Protein AF-A0A9W7KSN6-F1 (afdb_monomer_lite)

Secondary structure (DSSP, 8-state):
------------GGGPPPPHHHHHHHH-HHHHHHHHHSHHHHHHHHHHHHHHH---HHHHHHHHHHHHH-HHHHHHHHHHHHTTPPPP-SSS--HHHHHHHHHHHHHHHHTT-

Organism: NCBI:txid1714387

Foldseek 3Di:
DDPDPDDPPPPDVVLDAQDLVSLCQQQNDQLSVCCVPVVVVLVVQLVVQCVVVVDGSLQSNLLSSNCRRPVPVSVVQVVCVVVVHDDDRSSDRDPVSNVVNVVVVVVVVVVVD

Structure (mmCIF, N/CA/C/O backbone):
data_AF-A0A9W7KSN6-F1
#
_entry.id   AF-A0A9W7KSN6-F1
#
loop_
_atom_site.group_PDB
_atom_site.id
_atom_site.type_symbol
_atom_site.label_atom_id
_atom_site.label_alt_id
_atom_site.label_comp_id
_atom_site.label_asym_id
_atom_site.label_entity_id
_atom_site.label_seq_id
_atom_site.pdbx_PDB_ins_code
_atom_site.Cartn_x
_atom_site.Cartn_y
_atom_site.Cartn_z
_atom_site.occupancy
_atom_site.B_iso_or_equiv
_atom_site.auth_seq_id
_atom_site.auth_comp_id
_atom_site.auth_asym_id
_atom_site.auth_atom_id
_atom_site.pdbx_PDB_model_num
ATOM 1 N N . MET A 1 1 ? -8.412 5.577 30.931 1.00 38.16 1 MET A N 1
ATOM 2 C CA . MET A 1 1 ? -8.175 5.084 29.558 1.00 38.16 1 MET A CA 1
ATOM 3 C C . MET A 1 1 ? -7.880 3.595 29.680 1.00 38.16 1 MET A C 1
ATOM 5 O O . MET A 1 1 ? -6.798 3.241 30.120 1.00 38.16 1 MET A O 1
ATOM 9 N N . ALA A 1 2 ? -8.889 2.738 29.505 1.00 36.78 2 ALA A N 1
ATOM 10 C CA . ALA A 1 2 ? -8.750 1.303 29.763 1.00 36.78 2 ALA A CA 1
ATOM 11 C C . ALA A 1 2 ? -8.091 0.606 28.557 1.00 36.78 2 ALA A C 1
ATOM 13 O O . ALA A 1 2 ? -8.491 0.898 27.426 1.00 36.78 2 ALA A O 1
ATOM 14 N N . PRO A 1 3 ? -7.120 -0.304 28.758 1.00 48.34 3 PRO A N 1
ATOM 15 C CA . PRO A 1 3 ? -6.609 -1.130 27.676 1.00 48.34 3 PRO A CA 1
ATOM 16 C C . PRO A 1 3 ? -7.722 -2.082 27.237 1.00 48.34 3 PRO A C 1
ATOM 18 O O . PRO A 1 3 ? -8.268 -2.852 28.027 1.00 48.34 3 PRO A O 1
ATOM 21 N N . ARG A 1 4 ? -8.106 -1.980 25.966 1.00 54.34 4 ARG A N 1
ATOM 22 C CA . ARG A 1 4 ? -9.089 -2.863 25.344 1.00 54.34 4 ARG A CA 1
ATOM 23 C C . ARG A 1 4 ? -8.422 -4.234 25.223 1.00 54.34 4 ARG A C 1
ATOM 25 O O . ARG A 1 4 ? -7.525 -4.408 24.407 1.00 54.34 4 ARG A O 1
ATOM 32 N N . ILE A 1 5 ? -8.800 -5.160 26.104 1.00 49.84 5 ILE A N 1
ATOM 33 C CA . ILE A 1 5 ? -8.323 -6.547 26.112 1.00 49.84 5 ILE A CA 1
ATOM 34 C C . ILE A 1 5 ? -8.566 -7.126 24.713 1.00 49.84 5 ILE A C 1
ATOM 36 O O . ILE A 1 5 ? -9.712 -7.252 24.278 1.00 49.84 5 ILE A O 1
ATOM 40 N N . LEU A 1 6 ? -7.476 -7.403 23.995 1.00 49.84 6 LEU A N 1
ATOM 41 C CA . LEU A 1 6 ? -7.482 -8.047 22.687 1.00 49.84 6 LEU A CA 1
ATOM 42 C C . LEU A 1 6 ? -8.023 -9.466 22.873 1.00 49.84 6 LEU A C 1
ATOM 44 O O . LEU A 1 6 ? -7.333 -10.345 23.387 1.00 49.84 6 LEU A O 1
ATOM 48 N N . ALA A 1 7 ? -9.281 -9.677 22.488 1.00 48.50 7 ALA A N 1
ATOM 49 C CA . ALA A 1 7 ? -9.811 -11.015 22.265 1.00 48.50 7 ALA A CA 1
ATOM 50 C C . ALA A 1 7 ? -8.872 -11.772 21.304 1.00 48.50 7 ALA A C 1
ATOM 52 O O . ALA A 1 7 ? -8.292 -11.130 20.422 1.00 48.50 7 ALA A O 1
ATOM 53 N N . PRO A 1 8 ? -8.713 -13.105 21.432 1.00 45.66 8 PRO A N 1
ATOM 54 C CA . PRO A 1 8 ? -7.960 -13.871 20.448 1.00 45.66 8 PRO A CA 1
ATOM 55 C C . PRO A 1 8 ? -8.590 -13.616 19.079 1.00 45.66 8 PRO A C 1
ATOM 57 O O . PRO A 1 8 ? -9.770 -13.910 18.870 1.00 45.66 8 PRO A O 1
ATOM 60 N N . LEU A 1 9 ? -7.812 -12.974 18.202 1.00 49.28 9 LEU A N 1
ATOM 61 C CA . LEU A 1 9 ? -8.197 -12.573 16.855 1.00 49.28 9 LEU A CA 1
ATOM 62 C C . LEU A 1 9 ? -8.788 -13.798 16.159 1.00 49.28 9 LEU A C 1
ATOM 64 O O . LEU A 1 9 ? -8.086 -14.753 15.830 1.00 49.28 9 LEU A O 1
ATOM 68 N N . LYS A 1 10 ? -10.109 -13.798 15.999 1.00 38.34 10 LYS A N 1
ATOM 69 C CA . LYS A 1 10 ? -10.826 -14.814 15.244 1.00 38.34 10 LYS A CA 1
ATOM 70 C C . LYS A 1 10 ? -10.454 -14.559 13.787 1.00 38.34 10 LYS A C 1
ATOM 72 O O . LYS A 1 10 ? -11.049 -13.697 13.157 1.00 38.34 10 LYS A O 1
ATOM 77 N N . LEU A 1 11 ? -9.391 -15.226 13.334 1.00 44.66 11 LEU A N 1
ATOM 78 C CA . LEU A 1 11 ? -8.815 -15.133 11.995 1.00 44.66 11 LEU A CA 1
ATOM 79 C C . LEU A 1 11 ? -9.898 -15.549 10.987 1.00 44.66 11 LEU A C 1
ATOM 81 O O . LEU A 1 11 ? -10.095 -16.736 10.721 1.00 44.66 11 LEU A O 1
ATOM 85 N N . ALA A 1 12 ? -10.689 -14.595 10.498 1.00 42.12 12 ALA A N 1
ATOM 86 C CA . ALA A 1 12 ? -11.599 -14.860 9.401 1.00 42.12 12 ALA A CA 1
ATOM 87 C C . ALA A 1 12 ? -10.734 -15.155 8.170 1.00 42.12 12 ALA A C 1
ATOM 89 O O . ALA A 1 12 ? -9.731 -14.488 7.933 1.00 42.12 12 ALA A O 1
ATOM 90 N N . SER A 1 13 ? -11.098 -16.151 7.365 1.00 44.62 13 SER A N 1
ATOM 91 C CA . SER A 1 13 ? -10.351 -16.518 6.151 1.00 44.62 13 SER A CA 1
ATOM 92 C C . SER A 1 13 ? -10.244 -15.376 5.123 1.00 44.62 13 SER A C 1
ATOM 94 O O . SER A 1 13 ? -9.472 -15.477 4.176 1.00 44.62 13 SER A O 1
ATOM 96 N N . SER A 1 14 ? -11.011 -14.295 5.305 1.00 50.81 14 SER A N 1
ATOM 97 C CA . SER A 1 14 ? -10.949 -13.035 4.557 1.00 50.81 14 SER A CA 1
ATOM 98 C C . SER A 1 14 ? -9.848 -12.066 5.013 1.00 50.81 14 SER A C 1
ATOM 100 O O . SER A 1 14 ? -9.650 -11.057 4.348 1.00 50.81 14 SER A O 1
ATOM 102 N N . ASP A 1 15 ? -9.146 -12.352 6.112 1.00 54.19 15 ASP A N 1
ATOM 103 C CA . ASP A 1 15 ? -8.064 -11.523 6.671 1.00 54.19 15 ASP A CA 1
ATOM 104 C C . ASP A 1 15 ? -6.670 -12.122 6.424 1.00 54.19 15 ASP A C 1
ATOM 106 O O . ASP A 1 15 ? -5.683 -11.694 7.027 1.00 54.19 15 ASP A O 1
ATOM 110 N N . LEU A 1 16 ? -6.577 -13.137 5.557 1.00 64.12 16 LEU A N 1
ATOM 111 C CA . LEU A 1 16 ? -5.291 -13.719 5.194 1.00 64.12 16 LEU A CA 1
ATOM 112 C C . LEU A 1 16 ? -4.429 -12.676 4.462 1.00 64.12 16 LEU A C 1
ATOM 114 O O . LEU A 1 16 ? -4.949 -11.941 3.619 1.00 64.12 16 LEU A O 1
ATOM 118 N N . PRO A 1 17 ? -3.120 -12.610 4.760 1.00 67.75 17 PRO A N 1
ATOM 119 C CA . PRO A 1 17 ? -2.187 -11.782 4.010 1.00 67.75 17 PRO A CA 1
ATOM 120 C C . PRO A 1 17 ? -2.315 -12.029 2.504 1.00 67.75 17 PRO A C 1
ATOM 122 O O . PRO A 1 17 ? -2.456 -13.166 2.059 1.00 67.75 17 PRO A O 1
ATOM 125 N N . ILE A 1 18 ? -2.242 -10.965 1.709 1.00 67.31 18 ILE A N 1
ATOM 126 C CA . ILE A 1 18 ? -2.146 -11.063 0.257 1.00 67.31 18 ILE A CA 1
ATOM 127 C C . ILE A 1 18 ? -0.822 -11.749 -0.077 1.00 67.31 18 ILE A C 1
ATOM 129 O O . ILE A 1 18 ? 0.246 -11.240 0.271 1.00 67.31 18 ILE A O 1
ATOM 133 N N . ASP A 1 19 ? -0.893 -12.884 -0.769 1.00 75.69 19 ASP A N 1
ATOM 134 C CA . ASP A 1 19 ? 0.293 -13.581 -1.260 1.00 75.69 19 ASP A CA 1
ATOM 135 C C . ASP A 1 19 ? 1.085 -12.706 -2.248 1.00 75.69 19 ASP A C 1
ATOM 137 O O . ASP A 1 19 ? 0.473 -11.968 -3.028 1.00 75.69 19 ASP A O 1
ATOM 141 N N . PRO A 1 20 ? 2.424 -12.832 -2.326 1.00 68.19 20 PRO A N 1
ATOM 142 C CA . PRO A 1 20 ? 3.248 -12.063 -3.265 1.00 68.19 20 PRO A CA 1
ATOM 143 C C . PRO A 1 20 ? 2.774 -12.175 -4.724 1.00 68.19 20 PRO A C 1
ATOM 145 O O . PRO A 1 20 ? 2.729 -11.186 -5.453 1.00 68.19 20 PRO A O 1
ATOM 148 N N . VAL A 1 21 ? 2.327 -13.362 -5.142 1.00 68.56 21 VAL A N 1
ATOM 149 C CA . VAL A 1 21 ? 1.740 -13.580 -6.477 1.00 68.56 21 VAL A CA 1
ATOM 150 C C . VAL A 1 21 ? 0.429 -12.798 -6.641 1.00 68.56 21 VAL A C 1
ATOM 152 O O . VAL A 1 21 ? 0.173 -12.196 -7.683 1.00 68.56 21 VAL A O 1
ATOM 155 N N . GLY A 1 22 ? -0.387 -12.741 -5.588 1.00 67.50 22 GLY A N 1
ATOM 156 C CA . GLY A 1 22 ? -1.592 -11.919 -5.535 1.00 67.50 22 GLY A CA 1
A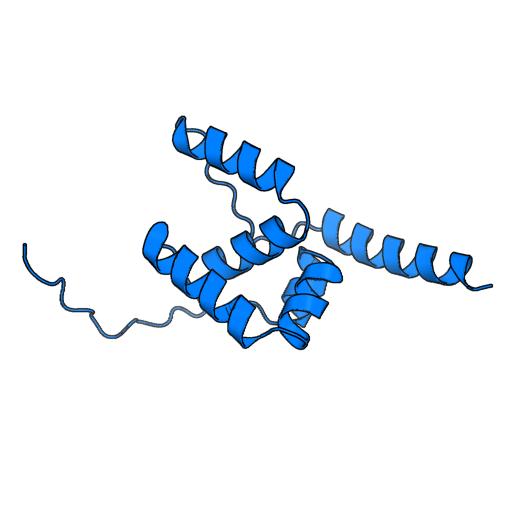TOM 157 C C . GLY A 1 22 ? -1.301 -10.415 -5.571 1.00 67.50 22 GLY A C 1
ATOM 158 O O . GLY A 1 22 ? -2.113 -9.667 -6.115 1.00 67.50 22 GLY A O 1
ATOM 159 N N . THR A 1 23 ? -0.160 -9.967 -5.044 1.00 72.25 23 THR A N 1
ATOM 160 C CA . THR A 1 23 ? 0.324 -8.585 -5.183 1.00 72.25 23 THR A CA 1
ATOM 161 C C . THR A 1 23 ? 0.748 -8.291 -6.618 1.00 72.25 23 THR A C 1
ATOM 163 O O . THR A 1 23 ? 0.343 -7.266 -7.161 1.00 72.25 23 THR A O 1
ATOM 166 N N . LEU A 1 24 ? 1.488 -9.197 -7.268 1.00 70.75 24 LEU A N 1
ATOM 167 C CA . LEU A 1 24 ? 1.908 -9.037 -8.665 1.00 70.75 24 LEU A CA 1
ATOM 168 C C . LEU A 1 24 ? 0.702 -8.854 -9.600 1.00 70.75 24 LEU A C 1
ATOM 170 O O . LEU A 1 24 ? 0.680 -7.948 -10.432 1.00 70.75 24 LEU A O 1
ATOM 174 N N . LEU A 1 25 ? -0.331 -9.680 -9.426 1.00 68.94 25 LEU A N 1
ATOM 175 C CA . LEU A 1 25 ? -1.531 -9.642 -10.264 1.00 68.94 25 LEU A CA 1
ATOM 176 C C . LEU A 1 25 ? -2.415 -8.410 -10.018 1.00 68.94 25 LEU A C 1
ATOM 178 O O . LEU A 1 25 ? -3.090 -7.959 -10.941 1.00 68.94 25 LEU A O 1
ATOM 182 N N . ARG A 1 26 ? -2.431 -7.864 -8.795 1.00 71.94 26 ARG A N 1
ATOM 183 C CA . ARG A 1 26 ? -3.268 -6.706 -8.427 1.00 71.94 26 ARG A CA 1
ATOM 184 C C . ARG A 1 26 ? -2.552 -5.373 -8.621 1.00 71.94 26 ARG A C 1
ATOM 186 O O . ARG A 1 26 ? -3.108 -4.426 -9.163 1.00 71.94 26 ARG A O 1
ATOM 193 N N . HIS A 1 27 ? -1.316 -5.279 -8.157 1.00 74.50 27 HIS A N 1
ATOM 194 C CA . HIS A 1 27 ? -0.599 -4.014 -8.022 1.00 74.50 27 HIS A CA 1
ATOM 195 C C . HIS A 1 27 ? 0.653 -3.936 -8.906 1.00 74.50 27 HIS A C 1
ATOM 197 O O . HIS A 1 27 ? 1.225 -2.856 -9.040 1.00 74.50 27 HIS A O 1
ATOM 203 N N . GLY A 1 28 ? 1.026 -5.026 -9.579 1.00 71.38 28 GLY A N 1
ATOM 204 C CA . GLY A 1 28 ? 2.104 -5.048 -10.562 1.00 71.38 28 GLY A CA 1
ATOM 205 C C . GLY A 1 28 ? 3.468 -5.451 -9.985 1.00 71.38 28 GLY A C 1
ATOM 206 O O . GLY A 1 28 ? 3.575 -5.862 -8.827 1.00 71.38 28 GLY A O 1
ATOM 207 N N . PRO A 1 29 ? 4.534 -5.363 -10.800 1.00 75.94 29 PRO A N 1
ATOM 208 C CA . PRO A 1 29 ? 5.840 -5.938 -10.475 1.00 75.94 29 PRO A CA 1
ATOM 209 C C . PRO A 1 29 ? 6.609 -5.160 -9.405 1.00 75.94 29 PRO A C 1
ATOM 211 O O . PRO A 1 29 ? 7.339 -5.759 -8.626 1.00 75.94 29 PRO A O 1
ATOM 214 N N . LEU A 1 30 ? 6.431 -3.841 -9.320 1.00 76.56 30 LEU A N 1
ATOM 215 C CA . LEU A 1 30 ? 7.141 -3.007 -8.350 1.00 76.56 30 LEU A CA 1
ATOM 216 C C . LEU A 1 30 ? 6.830 -3.382 -6.883 1.00 76.56 30 LEU A C 1
ATOM 218 O O . LEU A 1 30 ? 7.772 -3.661 -6.139 1.00 76.56 30 LEU A O 1
ATOM 222 N N . PRO A 1 31 ? 5.555 -3.458 -6.444 1.00 78.31 31 PRO A N 1
ATOM 223 C CA . PRO A 1 31 ? 5.245 -3.895 -5.084 1.00 78.31 31 PRO A CA 1
ATOM 224 C C . PRO A 1 31 ? 5.622 -5.361 -4.845 1.00 78.31 31 PRO A C 1
ATOM 226 O O . PRO A 1 31 ? 6.040 -5.700 -3.743 1.00 78.31 31 PRO A O 1
ATOM 229 N N . PHE A 1 32 ? 5.569 -6.220 -5.869 1.00 79.81 32 PHE A N 1
ATOM 230 C CA . PHE A 1 32 ? 6.073 -7.592 -5.763 1.00 79.81 32 PHE A CA 1
ATOM 231 C C . PHE A 1 32 ? 7.572 -7.624 -5.429 1.00 79.81 32 PHE A C 1
ATOM 233 O O . PHE A 1 32 ? 7.964 -8.231 -4.435 1.00 79.81 32 PHE A O 1
ATOM 240 N N . ILE A 1 33 ? 8.397 -6.902 -6.192 1.00 77.69 33 ILE A N 1
ATOM 241 C CA . ILE A 1 33 ? 9.847 -6.821 -5.969 1.00 77.69 33 ILE A CA 1
ATOM 242 C C . ILE A 1 33 ? 10.149 -6.260 -4.576 1.00 77.69 33 ILE A C 1
ATOM 244 O O . ILE A 1 33 ? 10.989 -6.806 -3.863 1.00 77.69 33 ILE A O 1
ATOM 248 N N . GLN A 1 34 ? 9.443 -5.208 -4.153 1.00 80.38 34 GLN A N 1
ATOM 249 C CA . GLN A 1 34 ? 9.655 -4.608 -2.835 1.00 80.38 34 GLN A CA 1
ATOM 250 C C . GLN A 1 34 ? 9.343 -5.587 -1.697 1.00 80.38 34 GLN A C 1
ATOM 252 O O . GLN A 1 34 ? 10.072 -5.618 -0.707 1.00 80.38 34 GLN A O 1
ATOM 257 N N . ARG A 1 35 ? 8.302 -6.414 -1.847 1.00 79.50 35 ARG A N 1
ATOM 258 C CA . ARG A 1 35 ? 7.956 -7.458 -0.875 1.00 79.50 35 ARG A CA 1
ATOM 259 C C . ARG A 1 35 ? 8.982 -8.582 -0.829 1.00 79.50 35 ARG A C 1
ATOM 261 O O . ARG A 1 35 ? 9.199 -9.137 0.237 1.00 79.50 35 ARG A O 1
ATOM 268 N N . THR A 1 36 ? 9.608 -8.912 -1.957 1.00 79.06 36 THR A N 1
ATOM 269 C CA . THR A 1 36 ? 10.616 -9.979 -2.026 1.00 79.06 36 THR A CA 1
ATOM 270 C C . THR A 1 36 ? 11.994 -9.524 -1.547 1.00 79.06 36 THR A C 1
ATOM 272 O O . THR A 1 36 ? 12.696 -10.297 -0.906 1.00 79.06 36 THR A O 1
ATOM 275 N N . ILE A 1 37 ? 12.402 -8.290 -1.854 1.00 82.06 37 ILE A N 1
ATOM 276 C CA . ILE A 1 37 ? 13.757 -7.796 -1.550 1.00 82.06 37 ILE A CA 1
ATOM 277 C C . ILE A 1 37 ? 13.820 -7.115 -0.178 1.00 82.06 37 ILE A C 1
ATOM 279 O O . ILE A 1 37 ? 14.806 -7.264 0.535 1.00 82.06 37 ILE A O 1
ATOM 283 N N . ASN A 1 38 ? 12.778 -6.374 0.201 1.00 82.88 38 ASN A N 1
ATOM 284 C CA . ASN A 1 38 ? 12.749 -5.545 1.408 1.00 82.88 38 ASN A CA 1
ATOM 285 C C . ASN A 1 38 ? 11.570 -5.928 2.316 1.00 82.88 38 ASN A C 1
ATOM 287 O O . ASN A 1 38 ? 10.836 -5.059 2.797 1.00 82.88 38 ASN A O 1
ATOM 291 N N . GLU A 1 39 ? 11.384 -7.232 2.537 1.00 82.44 39 GLU A N 1
ATOM 292 C CA . GLU A 1 39 ? 10.237 -7.793 3.259 1.00 82.44 39 GLU A CA 1
ATOM 293 C C . GLU A 1 39 ? 10.047 -7.170 4.650 1.00 82.44 39 GLU A C 1
ATOM 295 O O . GLU A 1 39 ? 8.958 -6.701 4.969 1.00 82.44 39 GLU A O 1
ATOM 300 N N . GLU A 1 40 ? 11.106 -7.087 5.460 1.00 81.94 40 GLU A N 1
ATOM 301 C CA . GLU A 1 40 ? 11.030 -6.561 6.832 1.00 81.94 40 GLU A CA 1
ATOM 302 C C . GLU A 1 40 ? 10.555 -5.101 6.864 1.00 81.94 40 GLU A C 1
ATOM 304 O O . GLU A 1 40 ? 9.680 -4.722 7.645 1.00 81.94 40 GLU A O 1
ATOM 309 N N . THR A 1 41 ? 11.085 -4.274 5.958 1.00 82.06 41 THR A N 1
ATOM 310 C CA . THR A 1 41 ? 10.690 -2.862 5.850 1.00 82.06 41 THR A CA 1
ATOM 311 C C . THR A 1 41 ? 9.249 -2.734 5.363 1.00 82.06 41 THR A C 1
ATOM 313 O O . THR A 1 41 ? 8.510 -1.867 5.835 1.00 82.06 41 THR A O 1
ATOM 316 N N . TYR A 1 42 ? 8.839 -3.602 4.437 1.00 84.25 42 TYR A N 1
ATOM 317 C CA . TYR A 1 42 ? 7.471 -3.658 3.941 1.00 84.25 42 TYR A CA 1
ATOM 318 C C . TYR A 1 42 ? 6.484 -4.054 5.050 1.00 84.25 42 TYR A C 1
ATOM 320 O O . TYR A 1 42 ? 5.515 -3.333 5.285 1.00 84.25 42 TYR A O 1
ATOM 328 N N . LEU A 1 43 ? 6.749 -5.139 5.784 1.00 83.75 43 LEU A N 1
ATOM 329 C CA . LEU A 1 43 ? 5.901 -5.597 6.889 1.00 83.75 43 LEU A CA 1
ATOM 330 C C . LEU A 1 43 ? 5.813 -4.547 8.002 1.00 83.75 43 LEU A C 1
ATOM 332 O O . LEU A 1 43 ? 4.718 -4.231 8.457 1.00 83.75 43 LEU A O 1
ATOM 336 N N . ALA A 1 44 ? 6.927 -3.898 8.350 1.00 86.69 44 ALA A N 1
ATOM 337 C CA . ALA A 1 44 ? 6.915 -2.796 9.308 1.00 86.69 44 ALA A CA 1
ATOM 338 C C . ALA A 1 44 ? 6.064 -1.599 8.834 1.00 86.69 44 ALA A C 1
ATOM 340 O O . ALA A 1 44 ? 5.478 -0.890 9.656 1.00 86.69 44 ALA A O 1
ATOM 341 N N . ALA A 1 45 ? 5.989 -1.336 7.525 1.00 84.31 45 ALA A N 1
ATOM 342 C CA . ALA A 1 45 ? 5.112 -0.306 6.967 1.00 84.31 45 ALA A CA 1
ATOM 343 C C . ALA A 1 45 ? 3.631 -0.717 7.024 1.00 84.31 45 ALA A C 1
ATOM 345 O O . ALA A 1 45 ? 2.785 0.110 7.372 1.00 84.31 45 ALA A O 1
ATOM 346 N N . VAL A 1 46 ? 3.329 -1.989 6.749 1.00 86.31 46 VAL A N 1
ATOM 347 C CA . VAL A 1 46 ? 1.986 -2.571 6.888 1.00 86.31 46 VAL A CA 1
ATOM 348 C C . VAL A 1 46 ? 1.513 -2.488 8.336 1.00 86.31 46 VAL A C 1
ATOM 350 O O . VAL A 1 46 ? 0.437 -1.946 8.579 1.00 86.31 46 VAL A O 1
ATOM 353 N N . ASP A 1 47 ? 2.331 -2.904 9.303 1.00 85.62 47 ASP A N 1
ATOM 354 C CA . ASP A 1 47 ? 1.990 -2.847 10.730 1.00 85.62 47 ASP A CA 1
ATOM 355 C C . ASP A 1 47 ? 1.735 -1.410 11.196 1.00 85.62 47 ASP A C 1
ATOM 357 O O . ASP A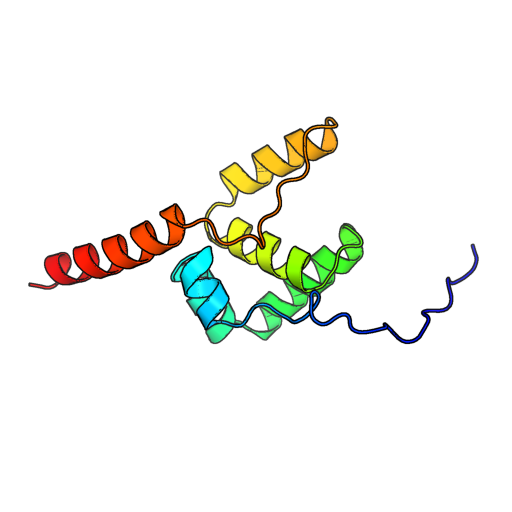 1 47 ? 0.747 -1.122 11.876 1.00 85.62 47 ASP A O 1
ATOM 361 N N . LYS A 1 48 ? 2.583 -0.461 10.778 1.00 86.69 48 LYS A N 1
ATOM 362 C CA . LYS A 1 48 ? 2.368 0.969 11.058 1.00 86.69 48 LYS A CA 1
ATOM 363 C C . LYS A 1 48 ? 1.046 1.465 10.480 1.00 86.69 48 LYS A C 1
ATOM 365 O O . LYS A 1 48 ? 0.365 2.269 11.117 1.00 86.69 48 LYS A O 1
ATOM 370 N N . TYR A 1 49 ? 0.687 1.011 9.284 1.00 84.56 49 TYR A N 1
ATOM 371 C CA . TYR A 1 49 ? -0.559 1.392 8.636 1.0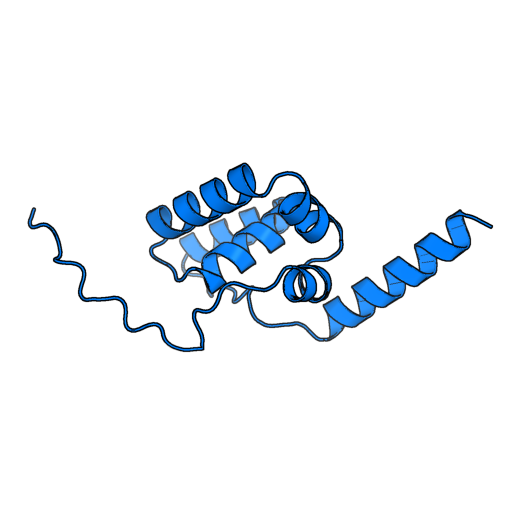0 84.56 49 TYR A CA 1
ATOM 372 C C . TYR A 1 49 ? -1.781 0.773 9.331 1.00 84.56 49 TYR A C 1
ATOM 374 O O . TYR A 1 49 ? -2.752 1.484 9.595 1.00 84.56 49 TYR A O 1
ATOM 382 N N . MET A 1 50 ? -1.702 -0.502 9.721 1.00 84.44 50 MET A N 1
ATOM 383 C CA . MET A 1 50 ? -2.729 -1.178 10.521 1.00 84.44 50 MET A CA 1
ATOM 384 C C . MET A 1 50 ? -2.977 -0.458 11.843 1.00 84.44 50 MET A C 1
ATOM 386 O O . MET A 1 50 ? -4.122 -0.183 12.187 1.00 84.44 50 MET A O 1
ATOM 390 N N . LEU A 1 51 ? -1.912 -0.106 12.569 1.00 84.25 51 LEU A N 1
ATOM 391 C CA . LEU A 1 51 ? -2.022 0.600 13.847 1.00 84.25 51 LEU A CA 1
ATOM 392 C C . LEU A 1 51 ? -2.612 2.005 13.690 1.00 84.25 51 LEU A C 1
ATOM 394 O O . LEU A 1 51 ? -3.327 2.473 14.574 1.00 84.25 51 LEU A O 1
ATOM 398 N N . ARG A 1 52 ? -2.313 2.682 12.578 1.00 83.69 52 ARG A N 1
ATOM 399 C CA . ARG A 1 52 ? -2.785 4.043 12.307 1.00 83.69 52 ARG A CA 1
ATOM 400 C C . ARG A 1 52 ? -4.259 4.088 11.915 1.00 83.69 52 ARG A C 1
ATOM 402 O O . ARG A 1 52 ? -4.983 4.946 12.410 1.00 83.69 52 ARG A O 1
ATOM 409 N N . GLU A 1 53 ? -4.673 3.217 11.001 1.00 80.00 53 GLU A N 1
ATOM 410 C CA . GLU A 1 53 ? -6.013 3.249 10.403 1.00 80.00 53 GLU A CA 1
ATOM 411 C C . GLU A 1 53 ? -6.974 2.233 11.047 1.00 80.00 53 GLU A C 1
ATOM 413 O O . GLU A 1 53 ? -8.173 2.280 10.797 1.00 80.00 53 GLU A O 1
ATOM 418 N N . GLY A 1 54 ? -6.475 1.329 11.900 1.00 81.69 54 GLY A N 1
ATOM 419 C CA . GLY A 1 54 ? -7.287 0.325 12.593 1.00 81.69 54 GLY A CA 1
ATOM 420 C C . GLY A 1 54 ? -7.913 -0.717 11.660 1.00 81.69 54 GLY A C 1
ATOM 421 O O . GLY A 1 54 ? -9.009 -1.196 11.943 1.00 81.69 54 GLY A O 1
ATOM 422 N N . CYS A 1 55 ? -7.246 -1.028 10.545 1.00 81.31 55 CYS A N 1
ATOM 423 C CA . CYS A 1 55 ? -7.730 -1.924 9.490 1.00 81.31 55 CYS A CA 1
ATOM 424 C C . CYS A 1 55 ? -7.146 -3.344 9.593 1.00 81.31 55 CYS A C 1
ATOM 426 O O . CYS A 1 55 ? -6.224 -3.596 10.376 1.00 81.31 55 CYS A O 1
ATOM 428 N N . SER A 1 56 ? -7.690 -4.283 8.810 1.00 82.56 56 SER A N 1
ATOM 429 C CA . SER A 1 56 ? -7.167 -5.654 8.755 1.00 82.56 56 SER A CA 1
ATOM 430 C C . SER A 1 56 ? -5.824 -5.728 8.015 1.00 82.56 56 SER A C 1
ATOM 432 O O . SER A 1 56 ? -5.451 -4.822 7.265 1.00 82.56 56 SER A O 1
ATOM 434 N N . VAL A 1 57 ? -5.088 -6.830 8.204 1.00 81.06 57 VAL A N 1
ATOM 435 C CA . VAL A 1 57 ? -3.790 -7.065 7.538 1.00 81.06 57 VAL A CA 1
ATOM 436 C C . VAL A 1 57 ? -3.934 -7.001 6.016 1.00 81.06 57 VAL A C 1
ATOM 438 O O . VAL A 1 57 ? -3.109 -6.394 5.335 1.00 81.06 57 VAL A O 1
ATOM 441 N N . LEU A 1 58 ? -5.003 -7.592 5.482 1.00 81.62 58 LEU A N 1
ATOM 442 C CA . LEU A 1 58 ? -5.280 -7.631 4.050 1.00 81.62 58 LEU A CA 1
ATOM 443 C C . LEU A 1 58 ? -5.536 -6.227 3.480 1.00 81.62 58 LEU A C 1
ATOM 445 O O . LEU A 1 58 ? -4.962 -5.865 2.452 1.00 81.62 58 LEU A O 1
ATOM 449 N N . GLU A 1 59 ? -6.336 -5.408 4.166 1.00 78.94 59 GLU A N 1
ATOM 450 C CA . GLU A 1 59 ? -6.576 -4.021 3.756 1.00 78.94 59 GLU A CA 1
ATOM 451 C C . GLU A 1 59 ? -5.300 -3.179 3.838 1.00 78.94 59 GLU A C 1
ATOM 453 O O . GLU A 1 59 ? -5.028 -2.369 2.947 1.00 78.94 59 GLU A O 1
ATOM 458 N N . ALA A 1 60 ? -4.494 -3.376 4.881 1.00 83.94 60 ALA A N 1
ATOM 459 C CA . ALA A 1 60 ? -3.241 -2.658 5.055 1.00 83.94 60 ALA A CA 1
ATOM 460 C C . ALA A 1 60 ? -2.215 -3.001 3.969 1.00 83.94 60 ALA A C 1
ATOM 462 O O . ALA A 1 60 ? -1.612 -2.096 3.389 1.00 83.94 60 ALA A O 1
ATOM 463 N N . GLN A 1 61 ? -2.069 -4.285 3.637 1.00 85.62 61 GLN A N 1
ATOM 464 C CA . GLN A 1 61 ? -1.198 -4.738 2.552 1.00 85.62 61 GLN A CA 1
ATOM 465 C C . GLN A 1 61 ? -1.655 -4.204 1.198 1.00 85.62 61 GLN A C 1
ATOM 467 O O . GLN A 1 61 ? -0.843 -3.660 0.457 1.00 85.62 61 GLN A O 1
ATOM 472 N N . ALA A 1 62 ? -2.954 -4.259 0.902 1.00 82.38 62 ALA A N 1
ATOM 473 C CA . ALA A 1 62 ? -3.487 -3.718 -0.345 1.00 82.38 62 ALA A CA 1
ATOM 474 C C . ALA A 1 62 ? -3.272 -2.199 -0.470 1.00 82.38 62 ALA A C 1
ATOM 476 O O . ALA A 1 62 ? -2.959 -1.689 -1.548 1.00 82.38 62 ALA A O 1
ATOM 477 N N . ASN A 1 63 ? -3.412 -1.459 0.637 1.00 85.38 63 ASN A N 1
ATOM 478 C CA . ASN A 1 63 ? -3.125 -0.025 0.664 1.00 85.38 63 ASN A CA 1
ATOM 479 C C . ASN A 1 63 ? -1.634 0.259 0.440 1.00 85.38 63 ASN A C 1
ATOM 481 O O . ASN A 1 63 ? -1.313 1.187 -0.301 1.00 85.38 63 ASN A O 1
ATOM 485 N N . MET A 1 64 ? -0.732 -0.514 1.054 1.00 86.69 64 MET A N 1
ATOM 486 C CA . MET A 1 64 ? 0.711 -0.346 0.848 1.00 86.69 64 MET A CA 1
ATOM 487 C C . MET A 1 64 ? 1.142 -0.737 -0.561 1.00 86.69 64 MET A C 1
ATOM 489 O O . MET A 1 64 ? 1.905 -0.003 -1.185 1.00 86.69 64 MET A O 1
ATOM 493 N N . ASP A 1 65 ? 0.601 -1.821 -1.108 1.00 84.31 65 ASP A N 1
ATOM 494 C CA . ASP A 1 65 ? 0.889 -2.249 -2.476 1.00 84.31 65 ASP A CA 1
ATOM 495 C C . ASP A 1 65 ? 0.411 -1.207 -3.498 1.00 84.31 65 ASP A C 1
ATOM 497 O O . ASP A 1 65 ? 1.117 -0.899 -4.462 1.00 84.31 65 ASP A O 1
ATOM 501 N N . PHE A 1 66 ? -0.757 -0.595 -3.270 1.00 82.94 66 PHE A N 1
ATOM 502 C CA . PHE A 1 66 ? -1.236 0.501 -4.107 1.00 82.94 66 PHE A CA 1
ATOM 503 C C . PHE A 1 66 ? -0.399 1.777 -3.938 1.00 82.94 66 PHE A C 1
ATOM 505 O O . PHE A 1 66 ? -0.095 2.423 -4.938 1.00 82.94 66 PHE A O 1
ATOM 512 N N . TYR A 1 67 ? 0.005 2.128 -2.714 1.00 84.88 67 TYR A N 1
ATOM 513 C CA . TYR A 1 67 ? 0.879 3.277 -2.457 1.00 84.88 67 TYR A CA 1
ATOM 514 C C . TYR A 1 67 ? 2.228 3.146 -3.174 1.00 84.88 67 TYR A C 1
ATOM 516 O O . TYR A 1 67 ? 2.696 4.108 -3.775 1.00 84.88 67 TYR A O 1
ATOM 524 N N . LEU A 1 68 ? 2.829 1.953 -3.157 1.00 84.38 68 LEU A N 1
ATOM 525 C CA . LEU A 1 68 ? 4.084 1.683 -3.860 1.00 84.38 68 LEU A CA 1
ATOM 526 C C . LEU A 1 68 ? 3.935 1.795 -5.379 1.00 84.38 68 LEU A C 1
ATOM 528 O O . LEU A 1 68 ? 4.866 2.221 -6.055 1.00 84.38 68 LEU A O 1
ATOM 532 N N . ARG A 1 69 ? 2.770 1.423 -5.917 1.00 83.00 69 ARG A N 1
ATOM 533 C CA . ARG A 1 69 ? 2.475 1.530 -7.348 1.00 83.00 69 ARG A CA 1
ATOM 534 C C . ARG A 1 69 ? 2.210 2.969 -7.789 1.00 83.00 69 ARG A C 1
ATOM 536 O O . ARG A 1 69 ? 2.734 3.398 -8.810 1.00 83.00 69 ARG A O 1
ATOM 543 N N . ASP A 1 70 ? 1.339 3.677 -7.075 1.00 81.00 70 ASP A N 1
ATOM 544 C CA . ASP A 1 70 ? 0.909 5.034 -7.415 1.00 81.00 70 ASP A CA 1
ATOM 545 C C . ASP A 1 70 ? 0.643 5.864 -6.142 1.00 81.00 70 ASP A C 1
ATOM 547 O O . ASP A 1 70 ? -0.498 5.969 -5.665 1.00 81.00 70 ASP A O 1
ATOM 551 N N . PRO A 1 71 ? 1.694 6.486 -5.581 1.00 82.88 71 PRO A N 1
ATOM 552 C CA . PRO A 1 71 ? 1.587 7.236 -4.335 1.00 82.88 71 PRO A CA 1
ATOM 553 C C . PRO A 1 71 ? 0.754 8.518 -4.483 1.00 82.88 71 PRO A C 1
ATOM 555 O O . PRO A 1 71 ? 0.124 8.958 -3.518 1.00 82.88 71 PRO A O 1
ATOM 558 N N . ASN A 1 72 ? 0.707 9.112 -5.681 1.00 79.94 72 ASN A N 1
ATOM 559 C CA . ASN A 1 72 ? -0.005 10.367 -5.942 1.00 79.94 72 ASN A CA 1
ATOM 560 C C . ASN A 1 72 ? -1.522 10.159 -5.938 1.00 79.94 72 ASN A C 1
ATOM 562 O O . ASN A 1 72 ? -2.264 10.904 -5.282 1.00 79.94 72 ASN A O 1
ATOM 566 N N . THR A 1 73 ? -1.987 9.118 -6.633 1.00 80.81 73 THR A N 1
ATOM 567 C CA . THR A 1 73 ? -3.403 8.739 -6.624 1.00 80.81 73 THR A CA 1
ATOM 568 C C . THR A 1 73 ? -3.822 8.279 -5.234 1.00 80.81 73 THR A C 1
ATOM 570 O O . THR A 1 73 ? -4.876 8.690 -4.749 1.00 80.81 73 THR A O 1
ATOM 573 N N . TRP A 1 74 ? -2.973 7.510 -4.545 1.00 84.62 74 TRP A N 1
ATOM 574 C CA . TRP A 1 74 ? -3.242 7.072 -3.176 1.00 84.62 74 TRP A CA 1
ATOM 575 C C . TRP A 1 74 ? -3.438 8.253 -2.219 1.00 84.62 74 TRP A C 1
ATOM 577 O O . TRP A 1 74 ? -4.426 8.306 -1.486 1.00 84.62 74 TRP A O 1
ATOM 587 N N . ALA A 1 75 ? -2.536 9.239 -2.250 1.00 84.69 75 ALA A N 1
ATOM 588 C CA . ALA A 1 75 ? -2.628 10.417 -1.392 1.00 84.69 75 ALA A CA 1
ATOM 589 C C . ALA A 1 75 ? -3.909 11.217 -1.674 1.00 84.69 75 ALA A C 1
ATOM 591 O O . ALA A 1 75 ? -4.594 11.656 -0.747 1.00 84.69 75 ALA A O 1
ATOM 592 N N . SER A 1 76 ? -4.262 11.355 -2.953 1.00 82.31 76 SER A N 1
ATOM 593 C CA . SER A 1 76 ? -5.491 12.024 -3.386 1.00 82.31 76 SER A CA 1
ATOM 594 C C . SER A 1 76 ? -6.741 11.298 -2.882 1.00 82.31 76 SER A C 1
ATOM 596 O O . SER A 1 76 ? -7.654 11.936 -2.351 1.00 82.31 76 SER A O 1
ATOM 598 N N . ASP A 1 77 ? -6.766 9.968 -2.972 1.00 82.62 77 ASP A N 1
ATOM 599 C CA . ASP A 1 77 ? -7.858 9.142 -2.459 1.00 82.62 77 ASP A CA 1
ATOM 600 C C . ASP A 1 77 ? -7.963 9.249 -0.928 1.00 82.62 77 ASP A C 1
ATOM 602 O O . ASP A 1 77 ? -9.055 9.482 -0.413 1.00 82.62 77 ASP A O 1
ATOM 606 N N . LYS A 1 78 ? -6.848 9.252 -0.186 1.00 84.12 78 LYS A N 1
ATOM 607 C CA . LYS A 1 78 ? -6.858 9.450 1.278 1.00 84.12 78 LYS A CA 1
ATOM 608 C C . LYS A 1 78 ? -7.354 10.832 1.698 1.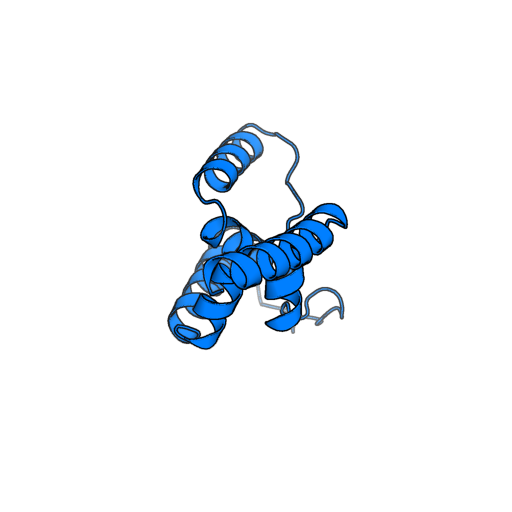00 84.12 78 LYS A C 1
ATOM 610 O O . LYS A 1 78 ? -8.055 10.966 2.702 1.00 84.12 78 LYS A O 1
ATOM 615 N N . VAL A 1 79 ? -7.032 11.879 0.937 1.00 84.50 79 VAL A N 1
ATOM 616 C CA . VAL A 1 79 ? -7.586 13.224 1.172 1.00 84.50 79 VAL A CA 1
ATOM 617 C C . VAL A 1 79 ? -9.097 13.239 0.929 1.00 84.50 79 VAL A C 1
ATOM 619 O O . VAL A 1 79 ? -9.824 13.906 1.665 1.00 84.50 79 VAL A O 1
ATOM 622 N N . ARG A 1 80 ? -9.591 12.499 -0.070 1.00 81.62 80 ARG A N 1
ATOM 623 C CA . ARG A 1 80 ? -11.031 12.368 -0.340 1.00 81.62 80 ARG A CA 1
ATOM 624 C C . ARG A 1 80 ? -11.746 11.571 0.748 1.00 81.62 80 ARG A C 1
ATOM 626 O O . ARG A 1 80 ? -12.807 12.003 1.185 1.00 81.62 80 ARG A O 1
ATOM 633 N N . GLU A 1 81 ? -11.159 10.478 1.225 1.00 82.31 81 GLU A N 1
ATOM 634 C CA . GLU A 1 81 ? -11.685 9.676 2.339 1.00 82.31 81 GLU A CA 1
ATOM 635 C C . GLU A 1 81 ? -11.824 10.520 3.611 1.00 82.31 81 GLU A C 1
ATOM 637 O O . GLU A 1 81 ? -12.892 10.558 4.219 1.00 82.31 81 GLU A O 1
ATOM 642 N N . LYS A 1 82 ? -10.803 11.318 3.952 1.00 79.44 82 LYS A N 1
ATOM 643 C CA . LYS A 1 82 ? -10.857 12.244 5.099 1.00 79.44 82 LYS A CA 1
ATOM 644 C C . LYS A 1 82 ? -11.925 13.329 4.972 1.00 79.44 82 LYS A C 1
ATOM 646 O O . LYS A 1 82 ? -12.410 13.826 5.982 1.00 79.44 82 LYS A O 1
ATOM 651 N N . LYS A 1 83 ? -12.300 13.698 3.746 1.00 83.31 83 LYS A N 1
ATOM 652 C CA . LYS A 1 83 ? -13.398 14.637 3.463 1.00 83.31 83 LYS A CA 1
ATOM 653 C C . LYS A 1 83 ? -14.782 13.965 3.486 1.00 83.31 83 LYS A C 1
ATOM 655 O O . LYS A 1 83 ? -15.759 14.608 3.116 1.00 83.31 83 LYS A O 1
ATOM 660 N N . GLY A 1 84 ? -14.875 12.697 3.900 1.00 76.62 84 GLY A N 1
ATOM 661 C CA . GLY A 1 84 ? -16.120 11.921 3.934 1.00 76.62 84 GLY A CA 1
ATOM 662 C C . GLY A 1 84 ? -16.462 11.229 2.610 1.00 76.62 84 GLY A C 1
ATOM 663 O O . GLY A 1 84 ? -17.597 10.802 2.410 1.00 76.62 84 GLY A O 1
ATOM 664 N N . GLY A 1 85 ? -15.506 11.140 1.680 1.00 73.06 85 GLY A N 1
ATOM 665 C CA . GLY A 1 85 ? -15.653 10.379 0.442 1.00 73.06 85 GLY A CA 1
ATOM 666 C C . GLY A 1 85 ? -15.690 8.865 0.680 1.00 73.06 85 GLY A C 1
ATOM 667 O O . GLY A 1 85 ? -15.343 8.375 1.751 1.00 73.06 85 GLY A O 1
ATOM 668 N N . LYS A 1 86 ? -16.102 8.104 -0.342 1.00 71.19 86 LYS A N 1
ATOM 669 C CA . LYS A 1 86 ? -16.121 6.633 -0.282 1.00 71.19 86 LYS A CA 1
ATOM 670 C C . LYS A 1 86 ? -14.711 6.081 -0.046 1.00 71.19 86 LYS A C 1
ATOM 672 O O . LYS A 1 86 ? -13.808 6.415 -0.811 1.00 71.19 86 LYS A O 1
ATOM 677 N N . ILE A 1 87 ? -14.576 5.205 0.950 1.00 72.62 87 ILE A N 1
ATOM 678 C CA . ILE A 1 87 ? -13.361 4.418 1.189 1.00 72.62 87 ILE A CA 1
ATOM 679 C C . ILE A 1 87 ? -13.181 3.453 0.024 1.00 72.62 87 ILE A C 1
ATOM 681 O O . ILE A 1 87 ? -14.113 2.727 -0.339 1.00 72.62 87 ILE A O 1
ATOM 685 N N . ARG A 1 88 ? -12.006 3.491 -0.603 1.00 73.00 88 ARG A N 1
ATOM 686 C CA . ARG A 1 88 ? -11.702 2.627 -1.740 1.00 73.00 88 ARG A CA 1
ATOM 687 C C . ARG A 1 88 ? -11.167 1.291 -1.240 1.00 73.00 88 ARG A C 1
ATOM 689 O O . ARG A 1 88 ? -10.181 1.241 -0.515 1.00 73.00 88 ARG A O 1
ATOM 696 N N . ASP A 1 89 ? -11.805 0.211 -1.675 1.00 73.38 89 ASP A N 1
ATOM 697 C CA . ASP A 1 89 ? -11.305 -1.143 -1.453 1.00 73.38 89 ASP A CA 1
ATOM 698 C C . ASP A 1 89 ? -10.183 -1.441 -2.460 1.00 73.38 89 ASP A C 1
ATOM 700 O O . ASP A 1 89 ? -10.422 -1.556 -3.666 1.00 73.38 89 ASP A O 1
ATOM 704 N N . TYR A 1 90 ? -8.950 -1.510 -1.954 1.00 72.88 90 TYR A N 1
ATOM 705 C CA . TYR A 1 90 ? -7.751 -1.812 -2.739 1.00 72.88 90 TYR A CA 1
ATOM 706 C C . TYR A 1 90 ? -7.454 -3.311 -2.830 1.00 72.88 90 TYR A C 1
ATOM 708 O O . TYR A 1 90 ? -6.645 -3.708 -3.665 1.00 72.88 90 TYR A O 1
ATOM 716 N N . ALA A 1 91 ? -8.075 -4.146 -1.991 1.00 68.75 91 ALA A N 1
ATOM 717 C CA . ALA A 1 91 ? -7.827 -5.587 -1.974 1.00 68.75 91 ALA A CA 1
ATOM 718 C C . ALA A 1 91 ? -8.589 -6.315 -3.090 1.00 68.75 91 ALA A C 1
ATOM 720 O O . ALA A 1 91 ? -8.222 -7.422 -3.517 1.00 68.75 91 ALA A O 1
ATOM 721 N N . ARG A 1 92 ? -9.649 -5.679 -3.597 1.00 68.19 92 ARG A N 1
ATOM 722 C CA . ARG A 1 92 ? -10.430 -6.193 -4.713 1.00 68.19 92 ARG A CA 1
ATOM 723 C C . ARG A 1 92 ? -9.627 -6.155 -6.013 1.00 68.19 92 ARG A C 1
ATOM 725 O O . ARG A 1 92 ? -9.150 -5.117 -6.460 1.00 68.19 92 ARG A O 1
ATOM 732 N N . LEU A 1 93 ? -9.527 -7.323 -6.637 1.00 61.34 93 LEU A N 1
ATOM 733 C CA . LEU A 1 93 ? -8.820 -7.533 -7.893 1.00 61.34 93 LEU A CA 1
ATOM 734 C C . LEU A 1 93 ? -9.640 -6.917 -9.040 1.00 61.34 93 LEU A C 1
ATOM 736 O O . LEU A 1 93 ? -10.723 -7.406 -9.365 1.00 61.34 93 LEU A O 1
ATOM 740 N N . ASP A 1 94 ? -9.153 -5.824 -9.626 1.00 62.44 94 ASP A N 1
ATOM 741 C CA . ASP A 1 94 ? -9.758 -5.241 -10.826 1.00 62.44 94 ASP A CA 1
ATOM 742 C C . ASP A 1 94 ? -9.254 -6.005 -12.058 1.00 62.44 94 ASP A C 1
ATOM 744 O O . ASP A 1 94 ? -8.058 -6.033 -12.348 1.00 62.44 94 ASP A O 1
ATOM 748 N N . GLN A 1 95 ? -10.167 -6.635 -12.794 1.00 54.22 95 GLN A N 1
ATOM 749 C CA . GLN A 1 95 ? -9.873 -7.477 -13.959 1.00 54.22 95 GLN A CA 1
ATOM 750 C C . GLN A 1 95 ? -9.102 -6.716 -15.056 1.00 54.22 95 GLN A C 1
ATOM 752 O O . GLN A 1 95 ? -8.328 -7.309 -15.807 1.00 54.22 95 GLN A O 1
ATOM 757 N N . LYS A 1 96 ? -9.247 -5.384 -15.104 1.00 56.59 96 LYS A N 1
ATOM 758 C CA . LYS A 1 96 ? -8.471 -4.504 -15.992 1.00 56.59 96 LYS A CA 1
ATOM 759 C C . LYS A 1 96 ? -6.997 -4.395 -15.592 1.00 56.59 96 LYS A C 1
ATOM 761 O O . LYS A 1 96 ? -6.150 -4.241 -16.465 1.00 56.59 96 LYS A O 1
ATOM 766 N N . GLN A 1 97 ? -6.681 -4.486 -14.299 1.00 58.66 97 GLN A N 1
ATOM 767 C CA . GLN A 1 97 ? -5.301 -4.414 -13.804 1.00 58.66 97 GLN A CA 1
ATOM 768 C C . GLN A 1 97 ? -4.526 -5.699 -14.099 1.00 58.66 97 GLN A C 1
ATOM 770 O O . GLN A 1 97 ? -3.366 -5.618 -14.481 1.00 58.66 97 GLN A O 1
ATOM 775 N N . VAL A 1 98 ? -5.187 -6.860 -14.054 1.00 58.03 98 VAL A N 1
ATOM 776 C CA . VAL A 1 98 ? -4.592 -8.137 -14.493 1.00 58.03 98 VAL A CA 1
ATOM 777 C C . VAL A 1 98 ? -4.193 -8.080 -15.967 1.00 58.03 98 VAL A C 1
ATOM 779 O O . VAL A 1 98 ? -3.075 -8.445 -16.320 1.00 58.03 98 VAL A O 1
ATOM 782 N N . LEU A 1 99 ? -5.088 -7.573 -16.823 1.00 57.00 99 LEU A N 1
ATOM 783 C CA . LEU A 1 99 ? -4.819 -7.403 -18.253 1.00 57.00 99 LEU A CA 1
ATOM 784 C C . LEU A 1 99 ? -3.663 -6.429 -18.508 1.00 57.00 99 LEU A C 1
ATOM 786 O O . LEU A 1 99 ? -2.833 -6.687 -19.374 1.00 57.00 99 LEU A O 1
ATOM 790 N N . LEU A 1 100 ? -3.573 -5.348 -17.729 1.00 63.53 100 LEU A N 1
ATOM 791 C CA . LEU A 1 100 ? -2.445 -4.419 -17.779 1.00 63.53 100 LEU A CA 1
ATOM 792 C C . LEU A 1 100 ? -1.134 -5.088 -17.350 1.00 63.53 100 LEU A C 1
ATOM 794 O O . LEU A 1 100 ? -0.149 -4.937 -18.058 1.00 63.53 100 LEU A O 1
ATOM 798 N N . THR A 1 101 ? -1.102 -5.881 -16.276 1.00 58.91 101 THR A N 1
ATOM 799 C CA . THR A 1 101 ? 0.118 -6.614 -15.886 1.00 58.91 101 THR A CA 1
ATOM 800 C C . THR A 1 101 ? 0.567 -7.585 -16.988 1.00 58.91 101 THR A C 1
ATOM 802 O O . THR A 1 101 ? 1.761 -7.674 -17.269 1.00 58.91 101 THR A O 1
ATOM 805 N N . CYS A 1 102 ? -0.365 -8.263 -17.670 1.00 55.91 102 CYS A N 1
ATOM 806 C CA . CYS A 1 102 ? -0.041 -9.095 -18.835 1.00 55.91 102 CYS A CA 1
ATOM 807 C C . CYS A 1 102 ? 0.477 -8.274 -20.030 1.00 55.91 102 CYS A C 1
ATOM 809 O O . CYS A 1 102 ? 1.423 -8.698 -20.686 1.00 55.91 102 CYS A O 1
ATOM 811 N N . LEU A 1 103 ? -0.108 -7.104 -20.304 1.00 60.31 103 LEU A N 1
ATOM 812 C CA . LEU A 1 103 ? 0.315 -6.229 -21.403 1.00 60.31 103 LEU A CA 1
ATOM 813 C C . LEU A 1 103 ? 1.711 -5.636 -21.158 1.00 60.31 103 LEU A C 1
ATOM 815 O O . LEU A 1 103 ? 2.540 -5.630 -22.059 1.00 60.31 103 LEU A O 1
ATOM 819 N N . TRP A 1 104 ? 2.003 -5.216 -19.925 1.00 60.06 104 TRP A N 1
ATOM 820 C CA . TRP A 1 104 ? 3.330 -4.734 -19.528 1.00 60.06 104 TRP A CA 1
ATOM 821 C C . TRP A 1 104 ? 4.398 -5.828 -19.642 1.00 60.06 104 TRP A C 1
ATOM 823 O O . TRP A 1 104 ? 5.525 -5.542 -20.036 1.00 60.06 104 TRP A O 1
ATOM 833 N N . ALA A 1 105 ? 4.051 -7.084 -19.340 1.00 56.38 105 ALA A N 1
ATOM 834 C CA . ALA A 1 105 ? 4.945 -8.217 -19.573 1.00 56.38 105 ALA A CA 1
ATOM 835 C C . ALA A 1 105 ? 5.214 -8.453 -21.074 1.00 56.38 105 ALA A C 1
ATOM 837 O O . ALA A 1 105 ? 6.313 -8.868 -21.432 1.00 56.38 105 ALA A O 1
ATOM 838 N N . GLY A 1 106 ? 4.240 -8.160 -21.943 1.00 57.88 106 GLY A N 1
ATOM 839 C CA . GLY A 1 106 ? 4.400 -8.212 -23.399 1.00 57.88 106 GLY A CA 1
ATOM 840 C C . GLY A 1 106 ? 5.303 -7.104 -23.951 1.00 57.88 106 GLY A C 1
ATOM 841 O O . GLY A 1 106 ? 6.227 -7.396 -24.700 1.00 57.88 106 GLY A O 1
ATOM 842 N N . GLU A 1 107 ? 5.099 -5.853 -23.534 1.00 52.72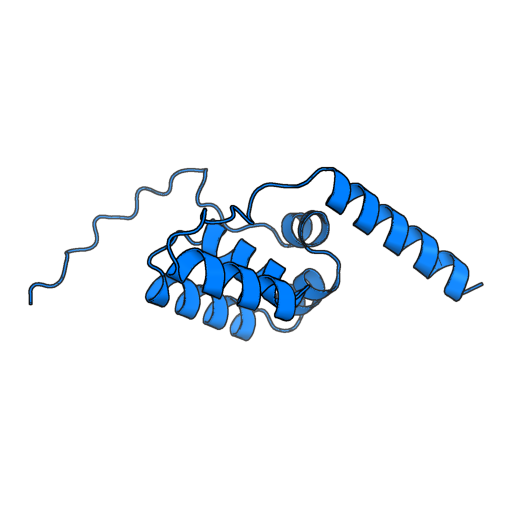 107 GLU A N 1
ATOM 843 C CA . GLU A 1 107 ? 5.891 -4.699 -23.999 1.00 52.72 107 GLU A CA 1
ATOM 844 C C . GLU A 1 107 ? 7.376 -4.799 -23.586 1.00 52.72 107 GLU A C 1
ATOM 846 O O . GLU A 1 107 ? 8.278 -4.495 -24.365 1.00 52.72 107 GLU A O 1
ATOM 851 N N . MET A 1 108 ? 7.660 -5.309 -22.380 1.00 49.16 108 MET 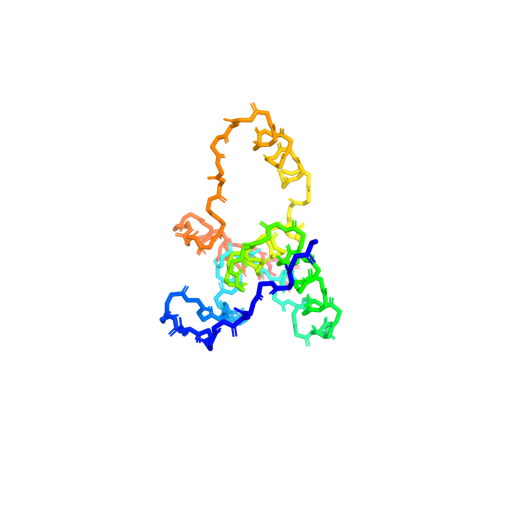A N 1
ATOM 852 C CA . MET A 1 108 ? 9.035 -5.561 -21.913 1.00 49.16 108 MET A CA 1
ATOM 853 C C . MET A 1 108 ? 9.789 -6.591 -22.778 1.00 49.16 108 MET A C 1
ATOM 855 O O . MET A 1 108 ? 11.020 -6.574 -22.817 1.00 49.16 108 MET A O 1
ATOM 859 N N . ASN A 1 109 ? 9.070 -7.477 -23.476 1.00 50.53 109 ASN A N 1
ATOM 860 C CA . ASN A 1 109 ? 9.659 -8.474 -24.370 1.00 50.53 109 ASN A CA 1
ATOM 861 C C . ASN A 1 109 ? 10.082 -7.869 -25.723 1.00 50.53 109 ASN A C 1
ATOM 863 O O . ASN A 1 109 ? 11.027 -8.350 -26.341 1.00 50.53 109 ASN A O 1
ATOM 867 N N . GLU A 1 110 ? 9.431 -6.790 -26.172 1.00 52.41 110 GLU A N 1
ATOM 868 C CA . GLU A 1 110 ? 9.811 -6.086 -27.406 1.00 52.41 110 GLU A CA 1
ATOM 869 C C . GLU A 1 110 ? 10.975 -5.108 -27.190 1.00 52.41 110 GLU A C 1
ATOM 871 O O . GLU A 1 110 ? 11.801 -4.933 -28.079 1.00 52.41 110 GLU A O 1
ATOM 876 N N . ALA A 1 111 ? 11.126 -4.538 -25.989 1.00 51.44 111 ALA A N 1
ATOM 877 C CA . ALA A 1 111 ? 12.235 -3.634 -25.656 1.00 51.44 111 ALA A CA 1
ATOM 878 C C . ALA A 1 111 ? 13.608 -4.331 -25.491 1.00 51.44 111 ALA A C 1
ATOM 880 O O . ALA A 1 111 ? 14.606 -3.670 -25.196 1.00 51.44 111 ALA A O 1
ATOM 881 N N . THR A 1 112 ? 13.665 -5.658 -25.643 1.00 49.56 112 THR A N 1
ATOM 882 C CA . THR A 1 112 ? 14.883 -6.480 -25.518 1.00 49.56 112 THR A CA 1
ATOM 883 C C . THR A 1 112 ? 15.225 -7.287 -26.781 1.00 49.56 112 THR A C 1
ATOM 885 O O . THR A 1 112 ? 16.156 -8.092 -26.731 1.00 49.56 112 THR A O 1
ATOM 888 N N . SER A 1 113 ? 14.522 -7.058 -27.903 1.00 44.41 113 SER A N 1
ATOM 889 C CA . SER A 1 113 ? 14.819 -7.650 -29.225 1.00 44.41 113 SER A CA 1
ATOM 890 C C . SER A 1 113 ? 15.521 -6.683 -30.176 1.00 44.41 113 SER A C 1
ATOM 892 O O . SER A 1 113 ? 15.241 -5.466 -30.105 1.00 44.41 113 SER A O 1
#

pLDDT: mean 70.47, std 14.17, range [36.78, 86.69]

Sequence (113 aa):
MAPRILAPLKLASSDLPIDPVGTLLRHGPLPFIQRTINEETYLAAVDKYMLREGCSVLEAQANMDFYLRDPNTWASDKVREKKGGKIRDYARLDQKQVLLTCLWAGEMNEATS

Radius of gyration: 16.22 Å; chains: 1; bounding box: 31×31×59 Å